Protein AF-A0A1J3D7T6-F1 (afdb_monomer_lite)

Foldseek 3Di:
DPCVPVVVVVVVVPDDPVVDDPDDDDDDDPDDPDDDPPPDDDPDPDDDDDDDDDDDDDDPPDPVPDDPDPVNLLLCCVPVVDADPDPVRRVVSVVVNVQWDDDPNWIWGQDPVRDIDTDDDPVRVVVVVCCVVVPPPDDD

Structure (mmCIF, N/CA/C/O backbone):
data_AF-A0A1J3D7T6-F1
#
_entry.id   AF-A0A1J3D7T6-F1
#
loop_
_atom_site.group_PDB
_atom_site.id
_atom_site.type_symbol
_atom_site.label_atom_id
_atom_site.label_alt_id
_atom_site.label_comp_id
_atom_site.label_asym_id
_atom_site.label_entity_id
_atom_site.label_seq_id
_atom_site.pdbx_PDB_ins_code
_atom_site.Cartn_x
_atom_site.Cartn_y
_atom_site.Cartn_z
_atom_site.occupancy
_atom_site.B_iso_or_equiv
_atom_site.auth_seq_id
_atom_site.auth_comp_id
_atom_site.auth_asym_id
_atom_site.auth_atom_id
_atom_site.pdbx_PDB_model_num
ATOM 1 N N . ALA A 1 1 ? 15.687 -23.207 37.820 1.00 60.12 1 ALA A N 1
ATOM 2 C CA . ALA A 1 1 ? 15.097 -21.914 37.435 1.00 60.12 1 ALA A CA 1
ATOM 3 C C . ALA A 1 1 ? 16.222 -21.080 36.839 1.00 60.12 1 ALA A C 1
ATOM 5 O O . ALA A 1 1 ? 17.052 -20.593 37.587 1.00 60.12 1 ALA A O 1
ATOM 6 N N . GLU A 1 2 ? 16.329 -21.035 35.512 1.00 73.44 2 GLU A N 1
ATOM 7 C CA . GLU A 1 2 ? 17.484 -20.469 34.785 1.00 73.44 2 GLU A CA 1
ATOM 8 C C . GLU A 1 2 ? 17.430 -18.939 34.604 1.00 73.44 2 GLU A C 1
ATOM 10 O O . GLU A 1 2 ? 18.267 -18.389 33.902 1.00 73.44 2 GLU A O 1
ATOM 15 N N . ASN A 1 3 ? 16.476 -18.236 35.232 1.00 77.44 3 ASN A N 1
ATOM 16 C CA . ASN A 1 3 ? 16.241 -16.807 34.979 1.00 77.44 3 ASN A CA 1
ATOM 17 C C . ASN A 1 3 ? 16.254 -15.914 36.231 1.00 77.44 3 ASN A C 1
ATOM 19 O O . ASN A 1 3 ? 15.783 -14.781 36.199 1.00 77.44 3 ASN A O 1
ATOM 23 N N . THR A 1 4 ? 16.810 -16.402 37.341 1.00 88.44 4 THR A N 1
ATOM 24 C CA . THR A 1 4 ? 16.778 -15.706 38.640 1.00 88.44 4 THR A CA 1
ATOM 25 C C . THR A 1 4 ? 17.409 -14.316 38.609 1.00 88.44 4 THR A C 1
ATOM 27 O O . THR A 1 4 ? 16.942 -13.415 39.300 1.00 88.44 4 THR A O 1
ATOM 30 N N . GLU A 1 5 ? 18.455 -14.121 37.806 1.00 84.94 5 GLU A N 1
ATOM 31 C CA . GLU A 1 5 ? 19.123 -12.822 37.671 1.00 84.94 5 GLU A CA 1
ATOM 32 C C . GLU A 1 5 ? 18.270 -11.816 36.891 1.00 84.94 5 GLU A C 1
ATOM 34 O O . GLU A 1 5 ? 18.134 -10.664 37.307 1.00 84.94 5 GLU A O 1
ATOM 39 N N . ALA A 1 6 ? 17.637 -12.250 35.798 1.00 86.06 6 ALA A N 1
ATOM 40 C CA . ALA A 1 6 ? 16.742 -11.387 35.036 1.00 86.06 6 ALA A CA 1
ATOM 41 C C . ALA A 1 6 ? 15.473 -11.051 35.834 1.00 86.06 6 ALA A C 1
ATOM 43 O O . ALA A 1 6 ? 15.010 -9.912 35.794 1.00 86.06 6 ALA A O 1
ATOM 44 N N . ASP A 1 7 ? 14.953 -12.007 36.608 1.00 87.62 7 ASP A N 1
ATOM 45 C CA . ASP A 1 7 ? 13.796 -11.799 37.481 1.00 87.62 7 ASP A CA 1
ATOM 46 C C . ASP A 1 7 ? 14.115 -10.784 38.597 1.00 87.62 7 ASP A C 1
ATOM 48 O O . ASP A 1 7 ? 13.299 -9.911 38.905 1.00 87.62 7 ASP A O 1
ATOM 52 N N . ALA A 1 8 ? 15.331 -10.825 39.157 1.00 86.12 8 ALA A N 1
ATOM 53 C CA . ALA A 1 8 ? 15.796 -9.838 40.133 1.00 86.12 8 ALA A CA 1
ATOM 54 C C . ALA A 1 8 ? 15.931 -8.427 39.525 1.00 86.12 8 ALA A C 1
ATOM 56 O O . ALA A 1 8 ? 15.537 -7.441 40.155 1.00 86.12 8 ALA A O 1
ATOM 57 N N . LEU A 1 9 ? 16.435 -8.318 38.291 1.00 82.44 9 LEU A N 1
ATOM 58 C CA . LEU A 1 9 ? 16.520 -7.048 37.560 1.00 82.44 9 LEU A CA 1
ATOM 59 C C . LEU A 1 9 ? 15.135 -6.474 37.233 1.00 82.44 9 LEU A C 1
ATOM 61 O O . LEU A 1 9 ? 14.907 -5.276 37.416 1.00 82.44 9 LEU A O 1
ATOM 65 N N . ALA A 1 10 ? 14.191 -7.316 36.806 1.00 82.44 10 ALA A N 1
ATOM 66 C CA . ALA A 1 10 ? 12.814 -6.907 36.540 1.00 82.44 10 ALA A CA 1
ATOM 67 C C . ALA A 1 10 ? 12.121 -6.386 37.812 1.00 82.44 10 ALA A C 1
ATOM 69 O O . ALA A 1 10 ? 11.448 -5.352 37.780 1.00 82.44 10 ALA A O 1
ATOM 70 N N . ALA A 1 11 ? 12.343 -7.046 38.953 1.00 81.31 11 ALA A N 1
ATOM 71 C CA . ALA A 1 11 ? 11.817 -6.611 40.245 1.00 81.31 11 ALA A CA 1
ATOM 72 C C . ALA A 1 11 ? 12.401 -5.260 40.702 1.00 81.31 11 ALA A C 1
ATOM 74 O O . ALA A 1 11 ? 11.673 -4.428 41.249 1.00 81.31 11 ALA A O 1
ATOM 75 N N . LEU A 1 12 ? 13.692 -5.009 40.449 1.00 77.12 12 LEU A N 1
ATOM 76 C CA . LEU A 1 12 ? 14.331 -3.716 40.724 1.00 77.12 12 LEU A CA 1
ATOM 77 C C . LEU A 1 12 ? 13.761 -2.595 39.850 1.00 77.12 12 LEU A C 1
ATOM 79 O O . LEU A 1 12 ? 13.456 -1.524 40.369 1.00 77.12 12 LEU A O 1
ATOM 83 N N . ALA A 1 13 ? 13.556 -2.844 38.555 1.00 70.19 13 ALA A N 1
ATOM 84 C CA . ALA A 1 13 ? 12.970 -1.867 37.637 1.00 70.19 13 ALA A CA 1
ATOM 85 C C . ALA A 1 13 ? 11.497 -1.547 37.964 1.00 70.19 13 ALA A C 1
ATOM 87 O O . ALA A 1 13 ? 11.038 -0.424 37.745 1.00 70.19 13 ALA A O 1
ATOM 88 N N . SER A 1 14 ? 10.760 -2.516 38.518 1.00 70.38 14 SER A N 1
ATOM 89 C CA . SER A 1 14 ? 9.358 -2.349 38.918 1.00 70.38 14 SER A CA 1
ATOM 90 C C . SER A 1 14 ? 9.179 -1.614 40.250 1.00 70.38 14 SER A C 1
ATOM 92 O O . SER A 1 14 ? 8.074 -1.148 40.538 1.00 70.38 14 SER A O 1
ATOM 94 N N . ARG A 1 15 ? 10.227 -1.492 41.077 1.00 70.19 15 ARG A N 1
ATOM 95 C CA . ARG A 1 15 ? 10.166 -0.695 42.307 1.00 70.19 15 ARG A CA 1
ATOM 96 C C . ARG A 1 15 ? 10.184 0.786 41.948 1.00 70.19 15 ARG A C 1
ATOM 98 O O . ARG A 1 15 ? 11.215 1.371 41.638 1.00 70.19 15 ARG A O 1
ATOM 105 N N . THR A 1 16 ? 9.019 1.412 42.019 1.00 63.25 16 THR A N 1
ATOM 106 C CA . THR A 1 16 ? 8.890 2.867 41.984 1.00 63.25 16 THR A CA 1
ATOM 107 C C . THR A 1 16 ? 9.356 3.422 43.333 1.00 63.25 16 THR A C 1
ATOM 109 O O . THR A 1 16 ? 8.614 3.350 44.310 1.00 63.25 16 THR A O 1
ATOM 112 N N . ASP A 1 17 ? 10.579 3.944 43.420 1.00 63.97 17 ASP A N 1
ATOM 113 C CA . ASP A 1 17 ? 10.968 4.776 44.563 1.00 63.97 17 ASP A CA 1
ATOM 114 C C . ASP A 1 17 ? 10.174 6.088 44.484 1.00 63.97 17 ASP A C 1
ATOM 116 O O . ASP A 1 17 ? 10.427 6.939 43.631 1.00 63.97 17 ASP A O 1
ATOM 120 N N . SER A 1 18 ? 9.141 6.212 45.319 1.00 60.88 18 SER A N 1
ATOM 121 C CA . SER A 1 18 ? 8.209 7.341 45.303 1.00 60.88 18 SER A CA 1
ATOM 122 C C . SER A 1 18 ? 8.849 8.664 45.735 1.00 60.88 18 SER A C 1
ATOM 124 O O . SER A 1 18 ? 8.220 9.709 45.583 1.00 60.88 18 SER A O 1
ATOM 126 N N . ALA A 1 19 ? 10.071 8.637 46.281 1.00 65.62 19 ALA A N 1
ATOM 127 C CA . ALA A 1 19 ? 10.798 9.830 46.707 1.00 65.62 19 ALA A CA 1
ATOM 128 C C . ALA A 1 19 ? 11.627 10.476 45.581 1.00 65.62 19 ALA A C 1
ATOM 130 O O . ALA A 1 19 ? 12.008 11.642 45.695 1.00 65.62 19 ALA A O 1
ATOM 131 N N . LEU A 1 20 ? 11.881 9.763 44.479 1.00 67.50 20 LEU A N 1
ATOM 132 C CA . LEU A 1 20 ? 12.640 10.272 43.339 1.00 67.50 20 LEU A CA 1
ATOM 133 C C . LEU A 1 20 ? 11.681 10.636 42.203 1.00 67.50 20 LEU A C 1
ATOM 135 O O . LEU A 1 20 ? 11.039 9.776 41.598 1.00 67.50 20 LEU A O 1
ATOM 139 N N . ARG A 1 21 ? 11.595 11.929 41.871 1.00 66.38 21 ARG A N 1
ATOM 140 C CA . ARG A 1 21 ? 10.970 12.346 40.610 1.00 66.38 21 ARG A CA 1
ATOM 141 C C . ARG A 1 21 ? 11.752 11.689 39.473 1.00 66.38 21 ARG A C 1
ATOM 143 O O . ARG A 1 21 ? 12.960 11.884 39.367 1.00 66.38 21 ARG A O 1
ATOM 150 N N . ARG A 1 22 ? 11.072 10.900 38.639 1.00 67.38 22 ARG A N 1
ATOM 151 C CA . ARG A 1 22 ? 11.660 10.354 37.411 1.00 67.38 22 ARG A CA 1
ATOM 152 C C . ARG A 1 22 ? 11.940 11.509 36.455 1.00 67.38 22 ARG A C 1
ATOM 154 O O . ARG A 1 22 ? 11.065 11.910 35.697 1.00 67.38 22 ARG A O 1
ATOM 161 N N . THR A 1 23 ? 13.144 12.055 36.522 1.00 74.12 23 THR A N 1
ATOM 162 C CA . THR A 1 23 ? 13.638 13.012 35.535 1.00 74.12 23 THR A CA 1
ATOM 163 C C . THR A 1 23 ? 14.300 12.216 34.420 1.00 74.12 23 THR A C 1
ATOM 165 O O . THR A 1 23 ? 15.288 11.526 34.661 1.00 74.12 23 THR A O 1
ATOM 168 N N . ILE A 1 24 ? 13.739 12.277 33.214 1.00 77.44 24 ILE A N 1
ATOM 169 C CA . ILE A 1 24 ? 14.347 11.696 32.014 1.00 77.44 24 ILE A CA 1
ATOM 170 C C . ILE A 1 24 ? 15.098 12.834 31.315 1.00 77.44 24 ILE A C 1
ATOM 172 O O . ILE A 1 24 ? 14.439 13.751 30.824 1.00 77.44 24 ILE A O 1
ATOM 176 N N . PRO A 1 25 ? 16.442 12.835 31.293 1.00 73.06 25 PRO A N 1
ATOM 177 C CA . PRO A 1 25 ? 17.179 13.803 30.497 1.00 73.06 25 PRO A CA 1
ATOM 178 C C . PRO A 1 25 ? 16.929 13.503 29.017 1.00 73.06 25 PRO A C 1
ATOM 180 O O . PRO A 1 25 ? 17.167 12.390 28.549 1.00 73.06 25 PRO A O 1
ATOM 183 N N . VAL A 1 26 ? 16.404 14.490 28.298 1.00 78.19 26 VAL A N 1
ATOM 184 C CA . VAL A 1 26 ? 16.272 14.440 26.842 1.00 78.19 26 VAL A CA 1
ATOM 185 C C . VAL A 1 26 ? 17.460 15.200 26.270 1.00 78.19 26 VAL A C 1
ATOM 187 O O . VAL A 1 26 ? 17.574 16.406 26.471 1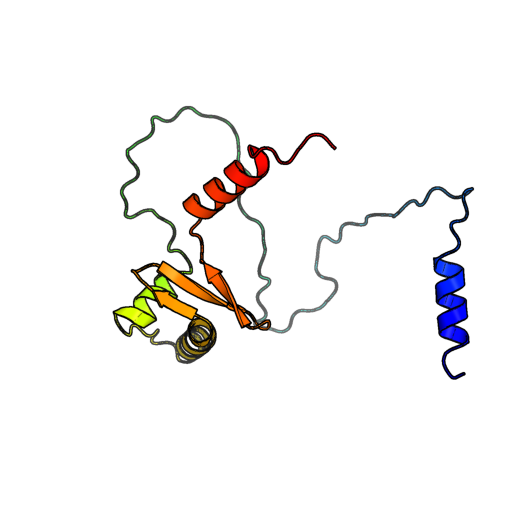.00 78.19 26 VAL A O 1
ATOM 190 N N . GLU A 1 27 ? 18.354 14.487 25.592 1.00 79.88 27 GLU A N 1
ATOM 191 C CA . GLU A 1 27 ? 19.480 15.072 24.867 1.00 79.88 27 GLU A CA 1
ATOM 192 C C . GLU A 1 27 ? 19.213 14.984 23.366 1.00 79.88 27 GLU A C 1
ATOM 194 O O . GLU A 1 27 ? 18.859 13.924 22.844 1.00 79.88 27 GLU A O 1
ATOM 199 N N . THR A 1 28 ? 19.387 16.102 22.669 1.00 80.69 28 THR A N 1
ATOM 200 C CA . THR A 1 28 ? 19.249 16.159 21.214 1.00 80.69 28 THR A CA 1
ATOM 201 C C . THR A 1 28 ? 20.613 15.933 20.579 1.00 80.69 28 THR A C 1
ATOM 203 O O . THR A 1 28 ? 21.560 16.668 20.847 1.00 80.69 28 THR A O 1
ATOM 206 N N . ILE A 1 29 ? 20.717 14.920 19.721 1.00 84.38 29 ILE A N 1
ATOM 207 C CA . ILE A 1 29 ? 21.901 14.689 18.893 1.00 84.38 29 ILE A CA 1
ATOM 208 C C . ILE A 1 29 ? 21.706 15.348 17.529 1.00 84.38 29 ILE A C 1
ATOM 210 O O . ILE A 1 29 ? 20.805 14.989 16.778 1.00 84.38 29 ILE A O 1
ATOM 214 N N . GLU A 1 30 ? 22.564 16.306 17.191 1.00 82.38 30 GLU A N 1
ATOM 215 C CA . GLU A 1 30 ? 22.480 17.023 15.909 1.00 82.38 30 GLU A CA 1
ATOM 216 C C . GLU A 1 30 ? 22.902 16.155 14.714 1.00 82.38 30 GLU A C 1
ATOM 218 O O . GLU A 1 30 ? 22.538 16.428 13.573 1.00 82.38 30 GLU A O 1
ATOM 223 N N . GLN A 1 31 ? 23.687 15.100 14.956 1.00 81.06 31 GLN A N 1
ATOM 224 C CA . GLN A 1 31 ? 24.239 14.237 13.914 1.00 81.06 31 GLN A CA 1
ATOM 225 C C . GLN A 1 31 ? 24.183 12.758 14.317 1.00 81.06 31 GLN A C 1
ATOM 227 O O . GLN A 1 31 ? 24.278 12.427 15.504 1.00 81.06 31 GLN A O 1
ATOM 232 N N . PRO A 1 32 ? 24.063 11.838 13.341 1.00 76.31 32 PRO A N 1
ATOM 233 C CA . PRO A 1 32 ? 24.038 10.410 13.617 1.00 76.31 32 PRO A CA 1
ATOM 234 C C . PRO A 1 32 ? 25.365 9.957 14.234 1.00 76.31 32 PRO A C 1
ATOM 236 O O . PRO A 1 32 ? 26.439 10.177 13.679 1.00 76.31 32 PRO A O 1
ATOM 239 N N . SER A 1 33 ? 25.289 9.242 15.356 1.00 79.50 33 SER A N 1
ATOM 240 C CA . SER A 1 33 ? 26.461 8.703 16.062 1.00 79.50 33 SER A CA 1
ATOM 241 C C . SER A 1 33 ? 27.166 7.558 15.317 1.00 79.50 33 SER A C 1
ATOM 243 O O . SER A 1 33 ? 28.224 7.091 15.740 1.00 79.50 33 SER A O 1
ATOM 245 N N . ILE A 1 34 ? 26.605 7.106 14.190 1.00 82.94 34 ILE A N 1
ATOM 246 C CA . ILE A 1 34 ? 27.124 6.016 13.367 1.00 82.94 34 ILE A CA 1
ATOM 247 C C . ILE A 1 34 ? 27.585 6.517 11.995 1.00 82.94 34 ILE A C 1
ATOM 249 O O . ILE A 1 34 ? 26.904 7.285 11.318 1.00 82.94 34 ILE A O 1
ATOM 253 N N . LYS A 1 35 ? 28.743 6.019 11.545 1.00 83.25 35 LYS A N 1
ATOM 254 C CA . LYS A 1 35 ? 29.235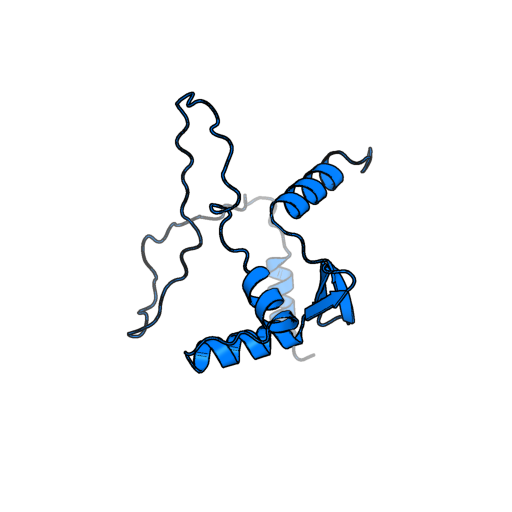 6.256 10.184 1.00 83.25 35 LYS A CA 1
ATOM 255 C C . LYS A 1 35 ? 28.388 5.463 9.196 1.00 83.25 35 LYS A C 1
ATOM 257 O O . LYS A 1 35 ? 28.438 4.234 9.176 1.00 83.25 35 LYS A O 1
ATOM 262 N N . LEU A 1 36 ? 27.636 6.166 8.363 1.00 76.00 36 LEU A N 1
ATOM 263 C CA . LEU A 1 36 ? 26.860 5.544 7.297 1.00 76.00 36 LEU A CA 1
ATOM 264 C C . LEU A 1 36 ? 27.796 5.040 6.182 1.00 76.00 36 LEU A C 1
ATOM 266 O O . LEU A 1 36 ? 28.729 5.749 5.791 1.00 76.00 36 LEU A O 1
ATOM 270 N N . PRO A 1 37 ? 27.582 3.822 5.655 1.00 79.75 37 PRO A N 1
ATOM 271 C CA . PRO A 1 37 ? 28.334 3.341 4.506 1.00 79.75 37 PRO A CA 1
ATOM 272 C C . PRO A 1 37 ? 28.010 4.181 3.265 1.00 79.75 37 PRO A C 1
ATOM 274 O O . PRO A 1 37 ? 26.914 4.729 3.123 1.00 79.75 37 PRO A O 1
ATOM 277 N N . LYS A 1 38 ? 28.964 4.257 2.331 1.00 77.62 38 LYS A N 1
ATOM 278 C CA . LYS A 1 38 ? 28.780 4.975 1.062 1.00 77.62 38 LYS A CA 1
ATOM 279 C C . LYS A 1 38 ? 27.569 4.402 0.314 1.00 77.62 38 LYS A C 1
ATOM 281 O O . LYS A 1 38 ? 27.556 3.218 -0.010 1.00 77.62 38 LYS A O 1
ATOM 286 N N . GLY A 1 39 ? 26.573 5.249 0.049 1.00 70.56 39 GLY A N 1
ATOM 287 C CA . GLY A 1 39 ? 25.328 4.877 -0.634 1.00 70.56 39 GLY A CA 1
ATOM 288 C C . GLY A 1 39 ? 24.122 4.627 0.279 1.00 70.56 39 GLY A C 1
ATOM 289 O O . GLY A 1 39 ? 23.053 4.302 -0.231 1.00 70.56 39 GLY A O 1
ATOM 290 N N . ALA A 1 40 ? 24.252 4.783 1.601 1.00 62.94 40 ALA A N 1
ATOM 291 C CA . ALA A 1 40 ? 23.097 4.822 2.494 1.00 62.94 40 ALA A CA 1
ATOM 292 C C . ALA A 1 40 ? 22.410 6.197 2.426 1.00 62.94 40 ALA A C 1
ATOM 294 O O . ALA A 1 40 ? 23.060 7.225 2.602 1.00 62.94 40 ALA A O 1
ATOM 295 N N . PHE A 1 41 ? 21.101 6.201 2.178 1.00 61.44 41 PHE A N 1
ATOM 296 C CA . PHE A 1 41 ? 20.258 7.396 2.220 1.00 61.44 41 PHE A CA 1
ATOM 297 C C . PHE A 1 41 ? 19.472 7.401 3.532 1.00 61.44 41 PHE A C 1
ATOM 299 O O . PHE A 1 41 ? 18.801 6.416 3.849 1.00 61.44 41 PHE A O 1
ATOM 306 N N . ILE A 1 42 ? 19.559 8.493 4.294 1.00 62.22 42 ILE A N 1
ATOM 307 C CA . ILE A 1 42 ? 18.672 8.728 5.436 1.00 62.22 42 ILE A CA 1
ATOM 308 C C . ILE A 1 42 ? 17.317 9.141 4.862 1.00 62.22 42 ILE A C 1
ATOM 310 O O . ILE A 1 42 ? 17.235 10.110 4.114 1.00 62.22 42 ILE A O 1
ATOM 314 N N . MET A 1 43 ? 16.264 8.395 5.188 1.00 44.25 43 MET A N 1
ATOM 315 C CA . MET A 1 43 ? 14.895 8.803 4.887 1.00 44.25 43 MET A CA 1
ATOM 316 C C . MET A 1 43 ? 14.486 9.803 5.970 1.00 44.25 43 MET A C 1
ATOM 318 O O . MET A 1 43 ? 14.088 9.402 7.062 1.00 44.25 43 MET A O 1
ATOM 322 N N . THR A 1 44 ? 14.703 11.094 5.727 1.00 47.59 44 THR A N 1
ATOM 323 C CA . THR A 1 44 ? 14.220 12.153 6.617 1.00 47.59 44 THR A CA 1
ATOM 324 C C . THR A 1 44 ? 12.696 12.166 6.557 1.00 47.59 44 THR A C 1
ATOM 326 O O . THR A 1 44 ? 12.112 12.165 5.479 1.00 47.59 44 THR A O 1
ATOM 329 N N . ILE A 1 45 ? 12.057 12.102 7.723 1.00 56.69 45 ILE A N 1
ATOM 330 C CA . ILE A 1 45 ? 10.596 11.971 7.867 1.00 56.69 45 ILE A CA 1
ATOM 331 C C . ILE A 1 45 ? 9.896 13.328 8.024 1.00 56.69 45 ILE A C 1
ATOM 333 O O . ILE A 1 45 ? 8.718 13.364 8.354 1.00 56.69 45 ILE A O 1
ATOM 337 N N . TYR A 1 46 ? 10.609 14.432 7.789 1.00 63.53 46 TYR A N 1
ATOM 338 C CA . TYR A 1 46 ? 10.075 15.781 7.938 1.00 63.53 46 TYR A CA 1
ATOM 339 C C . TYR A 1 46 ? 10.520 16.657 6.776 1.00 63.53 46 TYR A C 1
ATOM 341 O O . TYR A 1 46 ? 11.723 16.791 6.545 1.00 63.53 46 TYR A O 1
ATOM 349 N N . GLN A 1 47 ? 9.539 17.237 6.090 1.00 44.78 47 GLN A N 1
ATOM 350 C CA . GLN A 1 47 ? 9.580 18.588 5.539 1.00 44.78 47 GLN A CA 1
ATOM 351 C C . GLN A 1 47 ? 8.147 19.001 5.194 1.00 44.78 47 GLN A C 1
ATOM 353 O O . GLN A 1 47 ? 7.589 18.493 4.233 1.00 44.78 47 GLN A O 1
ATOM 358 N N . GLU A 1 48 ? 7.574 19.838 6.055 1.00 47.91 48 GLU A N 1
ATOM 359 C CA . GLU A 1 48 ? 6.771 21.023 5.731 1.00 47.91 48 GLU A CA 1
ATOM 360 C C . GLU A 1 48 ? 6.526 21.725 7.075 1.00 47.91 48 GLU A C 1
ATOM 362 O O . GLU A 1 48 ? 5.784 21.249 7.933 1.00 47.91 48 GLU A O 1
ATOM 367 N N . GLU A 1 49 ? 7.303 22.779 7.318 1.00 48.75 49 GLU A N 1
ATOM 368 C CA . GLU A 1 49 ? 6.948 23.799 8.298 1.00 48.75 49 GLU A CA 1
ATOM 369 C C . GLU A 1 49 ? 5.864 24.632 7.607 1.00 48.75 49 GLU A C 1
ATOM 371 O O . GLU A 1 49 ? 6.138 25.250 6.581 1.00 48.75 49 GLU A O 1
ATOM 376 N N . GLU A 1 50 ? 4.622 24.565 8.093 1.00 46.94 50 GLU A N 1
ATOM 377 C CA . GLU A 1 50 ? 3.585 25.505 7.670 1.00 46.94 50 GLU A CA 1
ATOM 378 C C . GLU A 1 50 ? 3.952 26.880 8.242 1.00 46.94 50 GLU A C 1
ATOM 380 O O . GLU A 1 50 ? 3.926 27.091 9.456 1.00 46.94 50 GLU A O 1
ATOM 385 N N . GLU A 1 51 ? 4.374 27.788 7.364 1.00 40.75 51 GLU A N 1
ATOM 386 C CA . GLU A 1 51 ? 4.401 29.219 7.643 1.00 40.75 51 GLU A CA 1
ATOM 387 C C . GLU A 1 51 ? 2.980 29.756 7.416 1.00 40.75 51 GLU A C 1
ATOM 389 O O . GLU A 1 51 ? 2.454 29.706 6.304 1.00 40.75 51 GLU A O 1
ATOM 394 N N . ASP A 1 52 ? 2.342 30.222 8.491 1.00 41.44 52 ASP A N 1
ATOM 395 C CA . ASP A 1 52 ? 1.106 31.001 8.432 1.00 41.44 52 ASP A CA 1
ATOM 396 C C . ASP A 1 52 ? 1.353 32.364 7.743 1.00 41.44 52 ASP A C 1
ATOM 398 O O . ASP A 1 52 ? 2.401 32.970 7.958 1.00 41.44 52 ASP A O 1
ATOM 402 N N . GLU A 1 53 ? 0.326 32.860 7.031 1.00 47.31 53 GLU A N 1
ATOM 403 C CA . GLU A 1 53 ? 0.151 34.196 6.399 1.00 47.31 53 GLU A CA 1
ATOM 404 C C . GLU A 1 53 ? 0.376 34.276 4.870 1.00 47.31 53 GLU A C 1
ATOM 406 O O . GLU A 1 53 ? 1.454 34.600 4.388 1.00 47.31 53 GLU A O 1
ATOM 411 N N . ASP A 1 54 ? -0.680 34.039 4.074 1.00 37.16 54 ASP A N 1
ATOM 412 C CA . ASP A 1 54 ? -1.436 35.127 3.419 1.00 37.16 54 ASP A CA 1
ATOM 413 C C . ASP A 1 54 ? -2.572 34.602 2.505 1.00 37.16 54 ASP A C 1
ATOM 415 O O . ASP A 1 54 ? -2.489 33.562 1.855 1.00 37.16 54 ASP A O 1
ATOM 419 N N . ASP A 1 55 ? -3.673 35.354 2.500 1.00 51.78 55 ASP A N 1
ATOM 420 C CA . ASP A 1 55 ? -4.979 35.113 1.868 1.00 51.78 55 ASP A CA 1
ATOM 421 C C . ASP A 1 55 ? -4.887 35.125 0.317 1.00 51.78 55 ASP A C 1
ATOM 423 O O . ASP A 1 55 ? -5.199 36.127 -0.332 1.00 51.78 55 ASP A O 1
ATOM 427 N N . GLU A 1 56 ? -4.425 34.033 -0.310 1.00 53.19 56 GLU A N 1
ATOM 428 C CA . GLU A 1 56 ? -4.505 33.855 -1.772 1.00 53.19 56 GLU A CA 1
ATOM 429 C C . GLU A 1 56 ? -5.826 33.178 -2.198 1.00 53.19 56 GLU A C 1
ATOM 431 O O . GLU A 1 56 ? -6.236 32.158 -1.634 1.00 53.19 56 GLU A O 1
ATOM 436 N N . PRO A 1 57 ? -6.528 33.710 -3.220 1.00 47.56 57 PRO A N 1
ATOM 437 C CA . PRO A 1 57 ? -7.815 33.175 -3.643 1.00 47.56 57 PRO A CA 1
ATOM 438 C C . PRO A 1 57 ? -7.654 31.762 -4.215 1.00 47.56 57 PRO A C 1
ATOM 440 O O . PRO A 1 57 ? -6.970 31.579 -5.221 1.00 47.56 57 PRO A O 1
ATOM 443 N N . MET A 1 58 ? -8.349 30.785 -3.608 1.00 45.91 58 MET A N 1
ATOM 444 C CA . MET A 1 58 ? -8.432 29.399 -4.086 1.00 45.91 58 MET A CA 1
ATOM 445 C C . MET A 1 58 ? -8.733 29.356 -5.589 1.00 45.91 58 MET A C 1
ATOM 447 O O . MET A 1 58 ? -9.866 29.565 -6.037 1.00 45.91 58 MET A O 1
ATOM 451 N N . THR A 1 59 ? -7.701 29.064 -6.373 1.00 44.91 59 THR A N 1
ATOM 452 C CA . THR A 1 59 ? -7.855 28.610 -7.749 1.00 44.91 59 THR A CA 1
ATOM 453 C C . THR A 1 59 ? -8.407 27.181 -7.705 1.00 44.91 59 THR A C 1
ATOM 455 O O . THR A 1 59 ? -8.108 26.441 -6.767 1.00 44.91 59 THR A O 1
ATOM 458 N N . PRO A 1 60 ? -9.281 26.772 -8.643 1.00 49.72 60 PRO A N 1
ATOM 459 C CA . PRO A 1 60 ? -9.786 25.410 -8.640 1.00 49.72 60 PRO A CA 1
ATOM 460 C C . PRO A 1 60 ? -8.605 24.491 -8.945 1.00 49.72 60 PRO A C 1
ATOM 462 O O . PRO A 1 60 ? -8.119 24.497 -10.075 1.00 49.72 60 PRO A O 1
ATOM 465 N N . GLU A 1 61 ? -8.142 23.757 -7.929 1.00 51.31 61 GLU A N 1
ATOM 466 C CA . GLU A 1 61 ? -7.106 22.732 -8.047 1.00 51.31 61 GLU A CA 1
ATOM 467 C C . GLU A 1 61 ? -7.425 21.856 -9.260 1.00 51.31 61 GLU A C 1
ATOM 469 O O . GLU A 1 61 ? -8.391 21.085 -9.274 1.00 51.31 61 GLU A O 1
ATOM 474 N N . SER A 1 62 ? -6.634 22.016 -10.318 1.00 53.62 62 SER A N 1
ATOM 475 C CA . SER A 1 62 ? -6.663 21.110 -11.452 1.00 53.62 62 SER A CA 1
ATOM 476 C C . SER A 1 62 ? -6.348 19.710 -10.941 1.00 53.62 62 SER A C 1
ATOM 478 O O . SER A 1 62 ? -5.376 19.519 -10.215 1.00 53.62 62 SER A O 1
ATOM 480 N N . GLU A 1 63 ? -7.149 18.720 -11.343 1.00 57.91 63 GLU A N 1
ATOM 481 C CA . GLU A 1 63 ? -7.016 17.312 -10.931 1.00 57.91 63 GLU A CA 1
ATOM 482 C C . GLU A 1 63 ? -5.615 16.705 -11.183 1.00 57.91 63 GLU A C 1
ATOM 484 O O . GLU A 1 63 ? -5.313 15.631 -10.665 1.00 57.91 63 GLU A O 1
ATOM 489 N N . GLU A 1 64 ? -4.762 17.396 -11.946 1.00 53.56 64 GLU A N 1
ATOM 490 C CA . GLU A 1 64 ? -3.391 17.022 -12.301 1.00 53.56 64 GLU A CA 1
ATOM 491 C C . GLU A 1 64 ? -2.338 17.285 -11.207 1.00 53.56 64 GLU A C 1
ATOM 493 O O . GLU A 1 64 ? -1.278 16.668 -11.269 1.00 53.56 64 GLU A O 1
ATOM 498 N N . ASP A 1 65 ? -2.618 18.106 -10.186 1.00 51.03 65 ASP A N 1
ATOM 499 C CA . ASP A 1 65 ? -1.659 18.404 -9.099 1.00 51.03 65 ASP A CA 1
ATOM 500 C C . ASP A 1 65 ? -1.837 17.519 -7.855 1.00 51.03 65 ASP A C 1
ATOM 502 O O . ASP A 1 65 ? -1.207 17.734 -6.817 1.00 51.03 65 ASP A O 1
ATOM 506 N N . ARG A 1 66 ? -2.669 16.468 -7.932 1.00 57.12 66 ARG A N 1
ATOM 507 C CA . ARG A 1 66 ? -2.734 15.506 -6.826 1.00 57.12 66 ARG A CA 1
ATOM 508 C C . ARG A 1 66 ? -1.387 14.797 -6.701 1.00 57.12 66 ARG A C 1
ATOM 510 O O . ARG A 1 66 ? -0.974 14.130 -7.655 1.00 57.12 66 ARG A O 1
ATOM 517 N N . PRO A 1 67 ? -0.728 14.844 -5.528 1.00 59.44 67 PRO A N 1
ATOM 5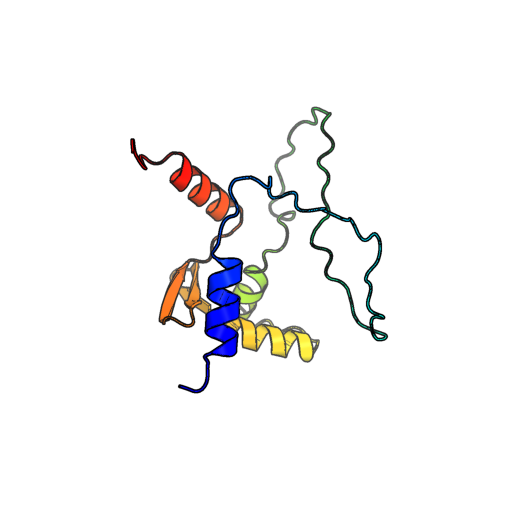18 C CA . PRO A 1 67 ? 0.493 14.089 -5.319 1.00 59.44 67 PRO A CA 1
ATOM 519 C C . PRO A 1 67 ? 0.199 12.615 -5.586 1.00 59.44 67 PRO A C 1
ATOM 521 O O . PRO A 1 67 ? -0.703 12.035 -4.976 1.00 59.44 67 PRO A O 1
ATOM 524 N N . HIS A 1 68 ? 0.941 12.023 -6.529 1.00 65.69 68 HIS A N 1
ATOM 525 C CA . HIS A 1 68 ? 0.773 10.626 -6.921 1.00 65.69 68 HIS A CA 1
ATOM 526 C C . HIS A 1 68 ? 0.754 9.740 -5.678 1.00 65.69 68 HIS A C 1
ATOM 528 O O . HIS A 1 68 ? 1.765 9.563 -4.987 1.00 65.69 68 HIS A O 1
ATOM 534 N N . SER A 1 69 ? -0.415 9.175 -5.383 1.00 79.81 69 SER A N 1
ATOM 535 C CA . SER A 1 69 ? -0.574 8.341 -4.212 1.00 79.81 69 SER A CA 1
ATOM 536 C C . SER A 1 69 ? 0.221 7.067 -4.438 1.00 79.81 69 SER A C 1
ATOM 538 O O . SER A 1 69 ? 0.225 6.479 -5.519 1.00 79.81 69 SER A O 1
ATOM 540 N N . TRP A 1 70 ? 0.843 6.546 -3.386 1.00 86.56 70 TRP A N 1
ATOM 541 C CA . TRP A 1 70 ? 1.486 5.230 -3.437 1.00 86.56 70 TRP A CA 1
ATOM 542 C C . TRP A 1 70 ? 0.526 4.106 -3.879 1.00 86.56 70 TRP A C 1
ATOM 544 O O . TRP A 1 70 ? 0.990 3.008 -4.208 1.00 86.56 70 TRP A O 1
ATOM 554 N N . GLN A 1 71 ? -0.791 4.346 -3.807 1.00 91.12 71 GLN A N 1
ATOM 555 C CA . GLN A 1 71 ? -1.837 3.455 -4.300 1.00 91.12 71 GLN A CA 1
ATOM 556 C C . GLN A 1 71 ? -1.878 3.396 -5.824 1.00 91.12 71 GLN A C 1
ATOM 558 O O . GLN A 1 71 ? -2.125 2.317 -6.358 1.00 91.12 71 GLN A O 1
ATOM 563 N N . ASP A 1 72 ? -1.607 4.508 -6.505 1.00 90.25 72 ASP A N 1
ATOM 564 C CA . ASP A 1 72 ? -1.728 4.631 -7.959 1.00 90.25 72 ASP A CA 1
ATOM 565 C C . ASP A 1 72 ? -0.741 3.692 -8.648 1.00 90.25 72 ASP A C 1
ATOM 567 O O . ASP A 1 72 ? -1.137 2.890 -9.485 1.00 90.25 72 ASP A O 1
ATOM 571 N N . GLU A 1 73 ? 0.506 3.642 -8.163 1.00 91.50 73 GLU A N 1
ATOM 572 C CA . GLU A 1 73 ? 1.527 2.699 -8.645 1.00 91.50 73 GLU A CA 1
ATOM 573 C C . GLU A 1 73 ? 1.051 1.231 -8.569 1.00 91.50 73 GLU A C 1
ATOM 575 O O . GLU A 1 73 ? 1.332 0.418 -9.451 1.00 91.50 73 GLU A O 1
ATOM 580 N N . ILE A 1 74 ? 0.322 0.865 -7.507 1.00 93.94 74 ILE A N 1
ATOM 581 C CA . ILE A 1 74 ? -0.194 -0.499 -7.326 1.00 93.94 74 ILE A CA 1
ATOM 582 C C . ILE A 1 74 ? -1.415 -0.737 -8.217 1.00 93.94 74 ILE A C 1
ATOM 584 O O . ILE A 1 74 ? -1.524 -1.812 -8.809 1.00 93.94 74 ILE A O 1
ATOM 588 N N . LYS A 1 75 ? -2.321 0.241 -8.316 1.00 93.44 75 LYS A N 1
ATOM 589 C CA . LYS A 1 75 ? -3.516 0.162 -9.162 1.00 93.44 75 LYS A CA 1
ATOM 590 C C . LYS A 1 75 ? -3.130 0.045 -10.634 1.00 93.44 75 LYS A C 1
ATOM 592 O O . LYS A 1 75 ? -3.596 -0.879 -11.292 1.00 93.44 75 LYS A O 1
ATOM 597 N N . ASP A 1 76 ? -2.208 0.872 -11.114 1.00 93.75 76 ASP A N 1
ATOM 598 C CA . ASP A 1 76 ? -1.689 0.806 -12.482 1.00 93.75 76 ASP A CA 1
ATOM 599 C C . ASP A 1 76 ? -1.018 -0.528 -12.782 1.00 93.75 76 ASP A C 1
ATOM 601 O O . ASP A 1 76 ? -1.226 -1.114 -13.845 1.00 93.75 76 ASP A O 1
ATOM 605 N N . TYR A 1 77 ? -0.252 -1.064 -11.834 1.00 94.56 77 TYR A N 1
ATOM 606 C CA . TYR A 1 77 ? 0.324 -2.394 -11.990 1.00 94.56 77 TYR A CA 1
ATOM 607 C C . TYR A 1 77 ? -0.747 -3.488 -12.118 1.00 94.56 77 TYR A C 1
ATOM 609 O O . TYR A 1 77 ? -0.570 -4.424 -12.897 1.00 94.56 77 TYR A O 1
ATOM 617 N N . MET A 1 78 ? -1.851 -3.391 -11.374 1.00 94.00 78 MET A N 1
ATOM 618 C CA . MET A 1 78 ? -2.927 -4.388 -11.397 1.00 94.00 78 MET A CA 1
ATOM 619 C C . MET A 1 78 ? -3.854 -4.262 -12.610 1.00 94.00 78 MET A C 1
ATOM 621 O O . MET A 1 78 ? -4.293 -5.285 -13.127 1.00 94.00 78 MET A O 1
ATOM 625 N N . ILE A 1 79 ? -4.156 -3.036 -13.044 1.00 94.38 79 ILE A N 1
ATOM 626 C CA . ILE A 1 79 ? -5.101 -2.744 -14.132 1.00 94.38 79 ILE A CA 1
ATOM 627 C C . ILE A 1 79 ? -4.384 -2.769 -15.483 1.00 94.38 79 ILE A C 1
ATOM 629 O O . ILE A 1 79 ? -4.790 -3.486 -16.393 1.00 94.38 79 ILE A O 1
ATOM 633 N N . ASN A 1 80 ? -3.293 -2.010 -15.595 1.00 94.44 80 ASN A N 1
ATOM 634 C CA . ASN A 1 80 ? -2.581 -1.774 -16.851 1.00 94.44 80 ASN A CA 1
ATOM 635 C C . ASN A 1 80 ? -1.375 -2.708 -17.033 1.00 94.44 80 ASN A C 1
ATOM 637 O O . ASN A 1 80 ? -0.798 -2.783 -18.117 1.00 94.44 80 ASN A O 1
ATOM 641 N N . GLY A 1 81 ? -0.961 -3.424 -15.981 1.00 93.38 81 GLY A N 1
ATOM 642 C CA . GLY A 1 81 ? 0.238 -4.261 -16.024 1.00 93.38 81 GLY A CA 1
ATOM 643 C C . GLY A 1 81 ? 1.536 -3.453 -16.085 1.00 93.38 81 GLY A C 1
ATOM 644 O O . GLY A 1 81 ? 2.578 -4.001 -16.452 1.00 93.38 81 GLY A O 1
ATOM 645 N N . THR A 1 82 ? 1.496 -2.162 -15.742 1.00 94.12 82 THR A N 1
ATOM 646 C CA . THR A 1 82 ? 2.643 -1.252 -15.832 1.00 94.12 82 THR A CA 1
ATOM 647 C C . THR A 1 82 ? 3.732 -1.662 -14.847 1.00 94.12 82 THR A C 1
ATOM 649 O O . THR A 1 82 ? 3.492 -1.821 -13.651 1.00 94.12 82 THR A O 1
ATOM 652 N N . ILE A 1 83 ? 4.960 -1.842 -15.336 1.00 93.31 83 ILE A N 1
ATOM 653 C CA . ILE A 1 83 ? 6.108 -2.230 -14.512 1.00 93.31 83 ILE A CA 1
ATOM 654 C C . ILE A 1 83 ? 7.258 -1.250 -14.771 1.00 93.31 83 ILE A C 1
ATOM 656 O O . ILE A 1 83 ? 7.591 -1.010 -15.932 1.00 93.31 83 ILE A O 1
ATOM 660 N N . PRO A 1 84 ? 7.924 -0.733 -13.721 1.00 92.88 84 PRO A N 1
ATOM 661 C CA . PRO A 1 84 ? 9.100 0.112 -13.883 1.00 92.88 84 PRO A CA 1
ATOM 662 C C . PRO A 1 84 ? 10.219 -0.577 -14.675 1.00 92.88 84 PRO A C 1
ATOM 664 O O . PRO A 1 84 ? 10.519 -1.752 -14.455 1.00 92.88 84 PRO A O 1
ATOM 667 N N . VAL A 1 85 ? 10.919 0.183 -15.522 1.00 94.00 85 VAL A N 1
ATOM 668 C CA . VAL A 1 85 ? 12.073 -0.313 -16.300 1.00 94.00 85 VAL A CA 1
ATOM 669 C C . VAL A 1 85 ? 13.208 -0.782 -15.381 1.00 94.00 85 VAL A C 1
ATOM 671 O O . VAL A 1 85 ? 13.903 -1.761 -15.654 1.00 94.00 85 VAL A O 1
ATOM 674 N N . ASN A 1 86 ? 13.390 -0.106 -14.244 1.00 95.56 86 ASN A N 1
ATOM 675 C CA . ASN A 1 86 ? 14.391 -0.490 -13.262 1.00 95.56 86 ASN A CA 1
ATOM 676 C C . ASN A 1 86 ? 14.028 -1.837 -12.608 1.00 95.56 86 ASN A C 1
ATOM 678 O O . ASN A 1 86 ? 13.038 -1.957 -11.885 1.00 95.56 86 ASN A O 1
ATOM 682 N N . ARG A 1 87 ? 14.896 -2.841 -12.786 1.00 95.38 87 ARG A N 1
ATOM 683 C CA . ARG A 1 87 ? 14.712 -4.206 -12.261 1.00 95.38 87 ARG A CA 1
ATOM 684 C C . ARG A 1 87 ? 14.439 -4.258 -10.753 1.00 95.38 87 ARG A C 1
ATOM 686 O O . ARG A 1 87 ? 13.656 -5.095 -10.299 1.00 95.38 87 ARG A O 1
ATOM 693 N N . TRP A 1 88 ? 15.090 -3.407 -9.962 1.00 94.69 88 TRP A N 1
ATOM 694 C CA . TRP A 1 88 ? 14.916 -3.376 -8.509 1.00 94.69 88 TRP A CA 1
ATOM 695 C C . TRP A 1 88 ? 13.585 -2.749 -8.106 1.00 94.69 88 TRP A C 1
ATOM 697 O O . TRP A 1 88 ? 12.923 -3.281 -7.212 1.00 94.69 88 TRP A O 1
ATOM 707 N N . ALA A 1 89 ? 13.173 -1.679 -8.790 1.00 93.25 89 ALA A N 1
ATOM 708 C CA . ALA A 1 89 ? 11.856 -1.074 -8.607 1.00 93.25 89 ALA A CA 1
ATOM 709 C C . ALA A 1 89 ? 10.746 -2.066 -8.985 1.00 93.25 89 ALA A C 1
ATOM 711 O O . ALA A 1 89 ? 9.888 -2.361 -8.159 1.00 93.25 89 ALA A O 1
ATOM 712 N N . ALA A 1 90 ? 10.854 -2.721 -10.145 1.00 93.75 90 ALA A N 1
ATOM 713 C CA . ALA A 1 90 ? 9.931 -3.773 -10.571 1.00 93.75 90 ALA A CA 1
ATOM 714 C C . ALA A 1 90 ? 9.811 -4.914 -9.546 1.00 93.75 90 ALA A C 1
ATOM 716 O O . ALA A 1 90 ? 8.713 -5.357 -9.207 1.00 93.75 90 ALA A O 1
ATOM 717 N N . ARG A 1 91 ? 10.940 -5.399 -9.009 1.00 96.31 91 ARG A N 1
ATOM 718 C CA . ARG A 1 91 ? 10.940 -6.447 -7.974 1.00 96.31 91 ARG A CA 1
ATOM 719 C C . ARG A 1 91 ? 10.263 -5.978 -6.686 1.00 96.31 91 ARG A C 1
ATOM 721 O O . ARG A 1 91 ? 9.578 -6.774 -6.043 1.00 96.31 91 ARG A O 1
ATOM 728 N N . ARG A 1 92 ? 10.471 -4.719 -6.296 1.00 95.38 92 ARG A N 1
ATOM 729 C CA . ARG A 1 92 ? 9.857 -4.117 -5.108 1.00 95.38 92 ARG A CA 1
ATOM 730 C C . ARG A 1 92 ? 8.350 -3.978 -5.284 1.00 95.38 92 ARG A C 1
ATOM 732 O O . ARG A 1 92 ? 7.624 -4.427 -4.403 1.00 95.38 92 ARG A O 1
ATOM 739 N N . LEU A 1 93 ? 7.907 -3.468 -6.431 1.00 95.12 93 LEU A N 1
ATOM 740 C CA . LEU A 1 93 ? 6.497 -3.322 -6.778 1.00 95.12 93 LEU A CA 1
ATOM 741 C C . LEU A 1 93 ? 5.777 -4.669 -6.759 1.00 95.12 93 LEU A C 1
ATOM 743 O O . LEU A 1 93 ? 4.796 -4.815 -6.044 1.00 95.12 93 LEU A O 1
ATOM 747 N N . ARG A 1 94 ? 6.328 -5.702 -7.410 1.00 95.38 94 ARG A N 1
ATOM 748 C CA . ARG A 1 94 ? 5.748 -7.060 -7.386 1.00 95.38 94 ARG A CA 1
ATOM 749 C C . ARG A 1 94 ? 5.599 -7.611 -5.969 1.00 95.38 94 ARG A C 1
ATOM 751 O O . ARG A 1 94 ? 4.562 -8.167 -5.625 1.00 95.38 94 ARG A O 1
ATOM 758 N N . ARG A 1 95 ? 6.629 -7.449 -5.128 1.00 95.69 95 ARG A N 1
ATOM 759 C CA . ARG A 1 95 ? 6.571 -7.888 -3.724 1.00 95.69 95 ARG A CA 1
ATOM 760 C C . ARG A 1 95 ? 5.526 -7.101 -2.933 1.00 95.69 95 ARG A C 1
ATOM 762 O O . ARG A 1 95 ? 4.830 -7.697 -2.123 1.00 95.69 95 ARG A O 1
ATOM 769 N N . LYS A 1 96 ? 5.438 -5.786 -3.148 1.00 93.56 96 LYS A N 1
ATOM 770 C CA . LYS A 1 96 ? 4.454 -4.911 -2.500 1.00 93.56 96 LYS A CA 1
ATOM 771 C C . LYS A 1 96 ? 3.042 -5.324 -2.915 1.00 93.56 96 LYS A C 1
ATOM 773 O O . LYS A 1 96 ? 2.244 -5.653 -2.047 1.00 93.56 96 LYS A O 1
ATOM 778 N N . ALA A 1 97 ? 2.781 -5.402 -4.219 1.00 95.00 97 ALA A N 1
ATOM 779 C CA . ALA A 1 97 ? 1.487 -5.723 -4.814 1.00 95.00 97 ALA A CA 1
ATOM 780 C C . ALA A 1 97 ? 0.955 -7.114 -4.437 1.00 95.00 97 ALA A C 1
ATOM 782 O O . ALA A 1 97 ? -0.254 -7.285 -4.366 1.00 95.00 97 ALA A O 1
ATOM 783 N N . ALA A 1 98 ? 1.821 -8.081 -4.111 1.00 94.38 98 ALA A N 1
ATOM 784 C CA . ALA A 1 98 ? 1.404 -9.416 -3.666 1.00 94.38 98 ALA A CA 1
ATOM 785 C C . ALA A 1 98 ? 0.516 -9.417 -2.403 1.00 94.38 98 ALA A C 1
ATOM 787 O O . ALA A 1 98 ? -0.179 -10.395 -2.142 1.00 94.38 98 ALA A O 1
ATOM 788 N N . TYR A 1 99 ? 0.539 -8.338 -1.614 1.00 94.62 99 TYR A N 1
ATOM 789 C CA . TYR A 1 99 ? -0.311 -8.182 -0.432 1.00 94.62 99 TYR A CA 1
ATOM 790 C C . TYR A 1 99 ? -1.633 -7.474 -0.715 1.00 94.62 99 TYR A C 1
ATOM 792 O O . TYR A 1 99 ? -2.419 -7.300 0.214 1.00 94.62 99 TYR A O 1
ATOM 800 N N . TYR A 1 100 ? -1.876 -7.041 -1.948 1.00 95.88 100 TYR A N 1
ATOM 801 C CA . TYR A 1 100 ? -3.024 -6.218 -2.296 1.00 95.88 100 TYR A CA 1
ATOM 802 C C . TYR A 1 100 ? -3.903 -6.901 -3.341 1.00 95.88 100 TYR A C 1
ATOM 804 O O . TYR A 1 100 ? -3.458 -7.785 -4.072 1.00 95.88 100 TYR A O 1
ATOM 812 N N . PHE A 1 101 ? -5.158 -6.478 -3.413 1.00 95.44 101 PHE A N 1
ATOM 813 C CA . PHE A 1 101 ? -6.095 -6.880 -4.456 1.00 95.44 101 PHE A CA 1
ATOM 814 C C . PHE A 1 101 ? -7.139 -5.787 -4.685 1.00 95.44 101 PHE A C 1
ATOM 816 O O . PHE A 1 101 ? -7.397 -4.975 -3.794 1.00 95.44 101 PHE A O 1
ATOM 823 N N . LEU A 1 102 ? -7.738 -5.786 -5.875 1.00 95.25 102 LEU A N 1
ATOM 824 C CA . LEU A 1 102 ? -8.825 -4.882 -6.239 1.00 95.25 102 LEU A CA 1
ATOM 825 C C . LEU A 1 102 ? -10.180 -5.566 -6.074 1.00 95.25 102 LEU A C 1
ATOM 827 O O . LEU A 1 102 ? -10.348 -6.741 -6.411 1.00 95.25 102 LEU A O 1
ATOM 831 N N . LYS A 1 103 ? -11.159 -4.813 -5.580 1.00 93.88 103 LYS A N 1
ATOM 832 C CA . LYS A 1 103 ? -12.572 -5.191 -5.581 1.00 93.88 103 LYS A CA 1
ATOM 833 C C . LYS A 1 103 ? -13.399 -3.924 -5.773 1.00 93.88 103 LYS A C 1
ATOM 835 O O . LYS A 1 103 ? -13.286 -3.021 -4.958 1.00 93.88 103 LYS A O 1
ATOM 840 N N . ASN A 1 104 ? -14.239 -3.885 -6.809 1.00 91.19 104 ASN A N 1
ATOM 841 C CA . ASN A 1 104 ? -15.059 -2.713 -7.151 1.00 91.19 104 ASN A CA 1
ATOM 842 C C . ASN A 1 104 ? -14.224 -1.417 -7.255 1.00 91.19 104 ASN A C 1
ATOM 844 O O . ASN A 1 104 ? -14.578 -0.414 -6.648 1.00 91.19 104 ASN A O 1
ATOM 848 N N . ASP A 1 105 ? -13.073 -1.477 -7.931 1.00 87.94 105 ASP A N 1
ATOM 849 C CA . ASP A 1 105 ? -12.095 -0.378 -8.074 1.00 87.94 105 ASP A CA 1
ATOM 850 C C . ASP A 1 105 ? -11.463 0.155 -6.771 1.00 87.94 105 ASP A C 1
ATOM 852 O O . ASP A 1 105 ? -10.619 1.058 -6.787 1.00 87.94 105 ASP A O 1
ATOM 856 N N . GLU A 1 106 ? -11.768 -0.469 -5.633 1.00 91.44 106 GLU A N 1
ATOM 857 C CA . GLU A 1 106 ? -11.136 -0.185 -4.350 1.00 91.44 106 GLU A CA 1
ATOM 858 C C . GLU A 1 106 ? -9.971 -1.136 -4.069 1.00 91.44 106 GLU A C 1
ATOM 860 O O . GLU A 1 106 ? -10.030 -2.345 -4.326 1.00 91.44 106 GLU A O 1
ATOM 865 N N . LEU A 1 107 ? -8.900 -0.578 -3.499 1.00 94.62 107 LEU A N 1
ATOM 866 C CA . LEU A 1 107 ? -7.695 -1.318 -3.147 1.00 94.62 107 LEU A CA 1
ATOM 867 C C . LEU A 1 107 ? -7.801 -1.870 -1.721 1.00 94.62 107 LEU A C 1
ATOM 869 O O . LEU A 1 107 ? -8.022 -1.134 -0.758 1.00 94.62 107 LEU A O 1
ATOM 873 N N . PHE A 1 108 ? -7.568 -3.169 -1.571 1.00 95.62 108 PHE A N 1
ATOM 874 C CA . PHE A 1 108 ? -7.560 -3.865 -0.287 1.00 95.62 108 PHE A CA 1
ATOM 875 C C . PHE A 1 108 ? -6.197 -4.488 -0.011 1.00 95.62 108 PHE A C 1
ATOM 877 O O . PHE A 1 108 ? -5.468 -4.838 -0.938 1.00 95.62 108 PHE A O 1
ATOM 884 N N . ARG A 1 109 ? -5.860 -4.661 1.271 1.00 95.88 109 ARG A N 1
ATOM 885 C CA . ARG A 1 109 ? -4.613 -5.277 1.738 1.00 95.88 109 ARG A CA 1
ATOM 886 C C . ARG A 1 109 ? -4.881 -6.485 2.632 1.00 95.88 109 ARG A C 1
ATOM 888 O O . ARG A 1 109 ? -5.626 -6.391 3.607 1.00 95.88 109 ARG A O 1
ATOM 895 N N . TRP A 1 110 ? -4.186 -7.587 2.364 1.00 94.88 110 TRP A N 1
ATOM 896 C CA . TRP A 1 110 ? -4.063 -8.726 3.270 1.00 94.88 110 TRP A CA 1
ATOM 897 C C . TRP A 1 110 ? -3.034 -8.430 4.359 1.00 94.88 110 TRP A C 1
ATOM 899 O O . TRP A 1 110 ? -1.853 -8.188 4.093 1.00 94.88 110 TRP A O 1
ATOM 909 N N . THR A 1 111 ? -3.470 -8.477 5.612 1.00 92.44 111 THR A N 1
ATOM 910 C CA . THR A 1 111 ? -2.563 -8.412 6.763 1.00 92.44 111 THR A CA 1
ATOM 911 C C . THR A 1 111 ? -2.008 -9.794 7.106 1.00 92.44 111 THR A C 1
ATOM 913 O O . THR A 1 111 ? -2.598 -10.821 6.774 1.00 92.44 111 THR A O 1
ATOM 916 N N . ALA A 1 112 ? -0.893 -9.842 7.845 1.00 88.75 112 ALA A N 1
ATOM 917 C CA . ALA A 1 112 ? -0.313 -11.102 8.327 1.00 88.75 112 ALA A CA 1
ATOM 918 C C . ALA A 1 112 ? -1.297 -11.927 9.183 1.00 88.75 112 ALA A C 1
ATOM 920 O O . ALA A 1 112 ? -1.235 -13.153 9.202 1.00 88.75 112 ALA A O 1
ATOM 921 N N . LYS A 1 113 ? -2.251 -11.253 9.839 1.00 92.12 113 LYS A N 1
ATOM 922 C CA . LYS A 1 113 ? -3.337 -11.870 10.612 1.00 92.12 113 LYS A CA 1
ATOM 923 C C . LYS A 1 113 ? -4.523 -12.327 9.747 1.00 92.12 113 LYS A C 1
ATOM 925 O O . LYS A 1 113 ? -5.568 -12.656 10.291 1.00 92.12 113 LYS A O 1
ATOM 930 N N . LYS A 1 114 ? -4.384 -12.332 8.414 1.00 88.94 114 LYS A N 1
ATOM 931 C CA . LYS A 1 114 ? -5.439 -12.664 7.436 1.00 88.94 114 LYS A CA 1
ATOM 932 C C . LYS A 1 114 ? -6.686 -11.773 7.520 1.00 88.94 114 LYS A C 1
ATOM 934 O O . LYS A 1 114 ? -7.739 -12.143 7.015 1.00 88.94 114 LYS A O 1
ATOM 939 N N . VAL A 1 115 ? -6.562 -10.591 8.120 1.00 95.06 115 VAL A N 1
ATOM 940 C CA . VAL A 1 115 ? -7.602 -9.557 8.084 1.00 95.06 115 VAL A CA 1
ATOM 941 C C . VAL A 1 115 ? -7.453 -8.766 6.790 1.00 95.06 115 VAL A C 1
ATOM 943 O O . VAL A 1 115 ? -6.328 -8.433 6.398 1.00 95.06 115 VAL A O 1
ATOM 946 N N . ILE A 1 116 ? -8.584 -8.473 6.154 1.00 95.12 116 ILE A N 1
ATOM 947 C CA . ILE A 1 116 ? -8.681 -7.627 4.965 1.00 95.12 116 ILE A CA 1
ATOM 948 C C . ILE A 1 116 ? -8.905 -6.188 5.426 1.00 95.12 116 ILE A C 1
ATOM 950 O O . ILE A 1 116 ? -9.847 -5.921 6.168 1.00 95.12 116 ILE A O 1
ATOM 954 N N . LEU A 1 117 ? -8.051 -5.270 4.977 1.00 94.81 117 LEU A N 1
ATOM 955 C CA . LEU A 1 117 ? -8.182 -3.839 5.248 1.00 94.81 117 LEU A CA 1
ATOM 956 C C . LEU A 1 117 ? -8.412 -3.076 3.948 1.00 94.81 117 LEU A C 1
ATOM 958 O O . LEU A 1 117 ? -7.741 -3.348 2.950 1.00 94.81 117 LEU A O 1
ATOM 962 N N . ARG A 1 118 ? -9.332 -2.111 3.973 1.00 94.94 118 ARG A N 1
ATOM 963 C CA . ARG A 1 118 ? -9.515 -1.148 2.883 1.00 94.94 118 ARG A CA 1
ATOM 964 C C . ARG A 1 118 ? -8.369 -0.137 2.922 1.00 94.94 118 ARG A C 1
ATOM 966 O O . ARG A 1 118 ? -8.012 0.344 3.996 1.00 94.94 118 ARG A O 1
ATOM 973 N N . CYS A 1 119 ? -7.766 0.148 1.774 1.00 93.44 119 CYS A N 1
ATOM 974 C CA . CYS A 1 119 ? -6.785 1.220 1.657 1.00 93.44 119 CYS A CA 1
ATOM 975 C C . CYS A 1 119 ? -7.532 2.546 1.516 1.00 93.44 119 CYS A C 1
ATOM 977 O O . CYS A 1 119 ? -8.450 2.646 0.706 1.00 93.44 119 CYS A O 1
ATOM 979 N N . CYS A 1 120 ? -7.143 3.539 2.311 1.00 90.88 120 CYS A N 1
ATOM 980 C CA . CYS A 1 120 ? -7.708 4.881 2.255 1.00 90.88 120 CYS A CA 1
ATOM 981 C C . CYS A 1 120 ? -6.706 5.819 1.591 1.00 90.88 120 CYS A C 1
ATOM 983 O O . CYS A 1 120 ? -5.524 5.804 1.946 1.00 90.88 120 CYS A O 1
ATOM 985 N N . ASP A 1 121 ? -7.165 6.603 0.616 1.00 87.69 121 ASP A N 1
ATOM 986 C CA . ASP A 1 121 ? -6.427 7.795 0.191 1.00 87.69 121 ASP A CA 1
ATOM 987 C C . ASP A 1 121 ? -6.419 8.850 1.312 1.00 87.69 121 ASP A C 1
ATOM 989 O O . ASP A 1 121 ? -7.030 8.662 2.367 1.00 87.69 121 ASP A O 1
ATOM 993 N N . GLU A 1 122 ? -5.701 9.949 1.105 1.00 86.12 122 GLU A N 1
ATOM 994 C CA . GLU A 1 122 ? -5.565 10.992 2.120 1.00 86.12 122 GLU A CA 1
ATOM 995 C C . GLU A 1 122 ? -6.916 11.600 2.523 1.00 86.12 122 GLU A C 1
ATOM 997 O O . GLU A 1 122 ? -7.203 11.763 3.709 1.00 86.12 122 GLU A O 1
ATOM 1002 N N . THR A 1 123 ? -7.794 11.860 1.552 1.00 87.00 123 THR A N 1
ATOM 1003 C CA . THR A 1 123 ? -9.119 12.438 1.810 1.00 87.00 123 THR A CA 1
ATOM 1004 C C . THR A 1 123 ? -10.013 11.478 2.594 1.00 87.00 123 THR A C 1
ATOM 1006 O O . THR A 1 123 ? -10.704 11.875 3.534 1.00 87.00 123 THR A O 1
ATOM 1009 N N . GLN A 1 124 ? -9.976 10.189 2.260 1.00 89.06 124 GLN A N 1
ATOM 1010 C CA . GLN A 1 124 ? -10.694 9.135 2.959 1.00 89.06 124 GLN A CA 1
ATOM 1011 C C . GLN A 1 124 ? -10.127 8.915 4.359 1.00 89.06 124 GLN A C 1
ATOM 1013 O O . GLN A 1 124 ? -10.895 8.690 5.289 1.00 89.06 124 GLN A O 1
ATOM 1018 N N . ALA A 1 125 ? -8.807 8.993 4.526 1.00 88.62 125 ALA A N 1
ATOM 1019 C CA . ALA A 1 125 ? -8.162 8.896 5.827 1.00 88.62 125 ALA A CA 1
ATOM 1020 C C . ALA A 1 125 ? -8.586 10.060 6.733 1.00 88.62 125 ALA A C 1
ATOM 1022 O O . ALA A 1 125 ? -9.017 9.807 7.855 1.00 88.62 125 ALA A O 1
ATOM 1023 N N . LYS A 1 126 ? -8.573 11.303 6.227 1.00 89.69 126 LYS A N 1
ATOM 1024 C CA . LYS A 1 126 ? -9.074 12.487 6.950 1.00 89.69 126 LYS A CA 1
ATOM 1025 C C . LYS A 1 126 ? -10.530 12.297 7.388 1.00 89.69 126 LYS A C 1
ATOM 1027 O O . LYS A 1 126 ? -10.835 12.485 8.559 1.00 89.69 126 LYS A O 1
ATOM 1032 N N . LYS A 1 127 ? -11.409 11.824 6.496 1.00 88.88 127 LYS A N 1
ATOM 1033 C CA . LYS A 1 127 ? -12.815 11.526 6.836 1.00 88.88 127 LYS A CA 1
ATOM 1034 C C . LYS A 1 127 ? -12.956 10.475 7.937 1.00 88.88 127 LYS A C 1
ATOM 1036 O O . LYS A 1 127 ? -13.707 10.694 8.877 1.00 88.88 127 LYS A O 1
ATOM 1041 N N . VAL A 1 128 ? -12.223 9.362 7.843 1.00 88.31 128 VAL A N 1
ATOM 1042 C CA . VAL A 1 128 ? -12.250 8.299 8.865 1.00 88.31 128 VAL A CA 1
ATOM 1043 C C . VAL A 1 128 ? -11.770 8.826 10.217 1.00 88.31 128 VAL A C 1
ATOM 1045 O O . VAL A 1 128 ? -12.350 8.482 11.244 1.00 88.31 128 VAL A O 1
ATOM 1048 N N . MET A 1 129 ? -10.733 9.667 10.232 1.00 88.62 129 MET A N 1
ATOM 1049 C CA . MET A 1 129 ? -10.245 10.301 11.457 1.00 88.62 129 MET A CA 1
ATOM 1050 C C . MET A 1 129 ? -11.307 11.218 12.066 1.00 88.62 129 MET A C 1
ATOM 1052 O O . MET A 1 129 ? -11.614 11.071 13.245 1.00 88.62 129 MET A O 1
ATOM 1056 N N . ILE A 1 130 ? -11.910 12.100 11.264 1.00 88.19 130 ILE A N 1
ATOM 1057 C CA . ILE A 1 130 ? -12.989 12.994 11.707 1.00 88.19 130 ILE A CA 1
ATOM 1058 C C . ILE A 1 130 ? -14.148 12.181 12.286 1.00 88.19 130 ILE A C 1
ATOM 1060 O O . ILE A 1 130 ? -14.516 12.394 13.430 1.00 88.19 130 ILE A O 1
ATOM 1064 N N . GLU A 1 131 ? -14.655 11.179 11.568 1.00 86.06 131 GLU A N 1
ATOM 1065 C CA . GLU A 1 131 ? -15.753 10.324 12.042 1.00 86.06 131 GLU A CA 1
ATOM 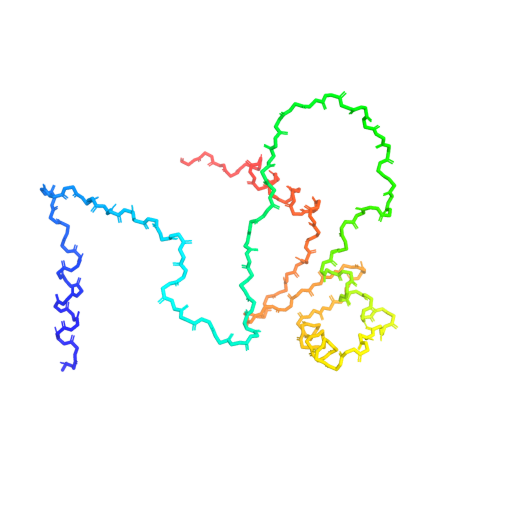1066 C C . GLU A 1 131 ? -15.408 9.592 13.349 1.00 86.06 131 GLU A C 1
ATOM 1068 O O . GLU A 1 131 ? -16.251 9.451 14.233 1.00 86.06 131 GLU A O 1
ATOM 1073 N N . THR A 1 132 ? -14.155 9.156 13.507 1.00 83.62 132 THR A N 1
ATOM 1074 C CA . THR A 1 132 ? -13.695 8.492 14.736 1.00 83.62 132 THR A CA 1
ATOM 1075 C C . THR A 1 132 ? -13.637 9.461 15.921 1.00 83.62 132 THR A C 1
ATOM 1077 O O . THR A 1 132 ? -13.885 9.047 17.052 1.00 83.62 132 THR A O 1
ATOM 1080 N N . HIS A 1 133 ? -13.321 10.735 15.677 1.00 78.06 133 HIS A N 1
ATOM 1081 C CA . HIS A 1 133 ? -13.220 11.773 16.706 1.00 78.06 133 HIS A CA 1
ATOM 1082 C C . HIS A 1 133 ? -14.549 12.490 16.999 1.00 78.06 133 HIS A C 1
ATOM 1084 O O . HIS A 1 133 ? -14.761 12.925 18.127 1.00 78.06 133 HIS A O 1
ATOM 1090 N N . GLU A 1 134 ? -15.444 12.592 16.018 1.00 74.00 134 GLU A N 1
ATOM 1091 C CA . GLU A 1 134 ? -16.771 13.215 16.132 1.00 74.00 134 GLU A CA 1
ATOM 1092 C C . GLU A 1 134 ? -17.881 12.201 16.451 1.00 74.00 134 GLU A C 1
ATOM 1094 O O . GLU A 1 134 ? -19.006 12.574 16.791 1.00 74.00 134 GLU A O 1
ATOM 1099 N N . GLY A 1 135 ? -17.582 10.905 16.355 1.00 63.31 135 GLY A N 1
ATOM 1100 C CA . GLY A 1 135 ? -18.484 9.834 16.745 1.00 63.31 135 G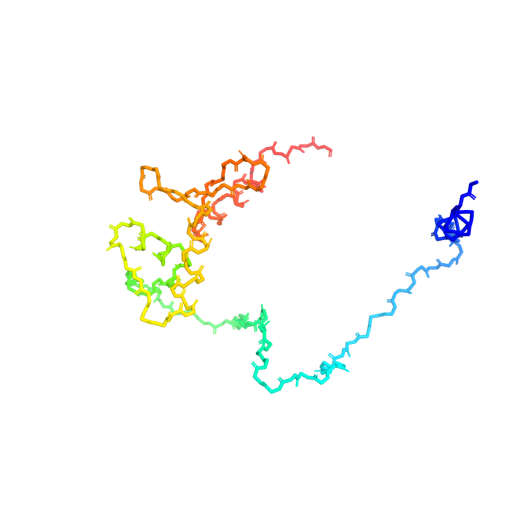LY A CA 1
ATOM 1101 C C . GLY A 1 135 ? -18.756 9.809 18.251 1.00 63.31 135 GLY A C 1
ATOM 1102 O O . GLY A 1 135 ? -17.946 10.225 19.076 1.00 63.31 135 GLY A O 1
ATOM 1103 N N . ALA A 1 136 ? -19.904 9.243 18.628 1.00 57.03 136 ALA A N 1
ATOM 1104 C CA . ALA A 1 136 ? -20.364 9.092 20.010 1.00 57.03 136 ALA A CA 1
ATOM 1105 C C . ALA A 1 136 ? -19.577 8.040 20.833 1.00 57.03 136 ALA A C 1
ATOM 1107 O O . ALA A 1 1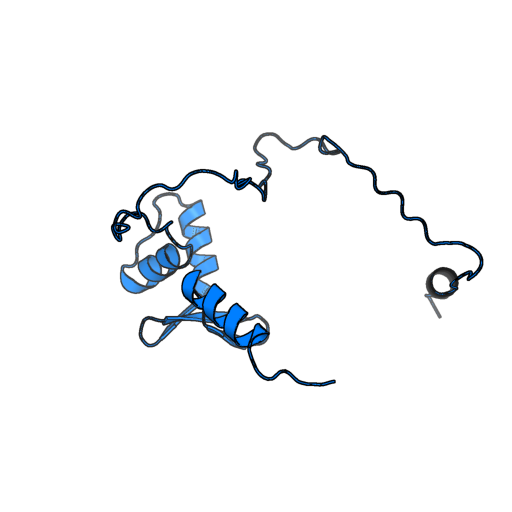36 ? -20.166 7.263 21.584 1.00 57.03 136 ALA A O 1
ATOM 1108 N N . GLY A 1 137 ? -18.252 7.978 20.692 1.00 61.12 137 GLY A N 1
ATOM 1109 C CA . GLY A 1 137 ? -17.368 7.342 21.669 1.00 61.12 137 GLY A CA 1
ATOM 1110 C C . GLY A 1 137 ? -17.048 8.360 22.761 1.00 61.12 137 GLY A C 1
ATOM 1111 O O . GLY A 1 137 ? -15.943 8.869 22.834 1.00 61.12 137 GLY A O 1
ATOM 1112 N N . GLY A 1 138 ? -18.014 8.846 23.528 1.00 49.72 138 GLY A N 1
ATOM 1113 C CA . GLY A 1 138 ? -18.776 8.037 24.465 1.00 49.72 138 GLY A CA 1
ATOM 1114 C C . GLY A 1 138 ? -18.347 8.507 25.848 1.00 49.72 138 GLY A C 1
ATOM 1115 O O . GLY A 1 138 ? -17.197 8.337 26.233 1.00 49.72 138 GLY A O 1
ATOM 1116 N N . ASN A 1 139 ? -19.263 9.167 26.550 1.00 46.69 139 ASN A N 1
ATOM 1117 C CA . ASN A 1 139 ? -19.123 9.570 27.942 1.00 46.69 139 ASN A CA 1
ATOM 1118 C C . ASN A 1 139 ? -18.635 8.365 28.773 1.00 46.69 139 ASN A C 1
ATOM 1120 O O . ASN A 1 139 ? -19.382 7.397 28.927 1.00 46.69 139 ASN A O 1
ATOM 1124 N N . HIS A 1 140 ? -17.393 8.412 29.249 1.00 54.12 140 HIS A N 1
ATOM 1125 C CA . HIS A 1 140 ? -16.778 7.405 30.111 1.00 54.12 140 HIS A CA 1
ATOM 1126 C C . HIS A 1 140 ? -16.063 8.092 31.269 1.00 54.12 140 HIS A C 1
ATOM 1128 O O . HIS A 1 140 ? -15.390 9.117 31.015 1.00 54.12 140 HIS A O 1
#

pLDDT: mean 77.53, std 17.16, range [37.16, 96.31]

Sequence (140 aa):
AENTEADALAALASRTDSALRRTIPVETIEQPSIKLPKGAFIMTIYQEEEEDEDDEPMTPESEEDRPHSWQDEIKDYMINGTIPVNRWAARRLRRKAAYYFLKNDELFRWTAKKVILRCCDETQAKKVMIETHEGAGGNH

Radius of gyration: 24.41 Å; chains: 1; bounding box: 50×57×64 Å

Organism: Noccaea caerulescens (NCBI:txid107243)

Secondary structure (DSSP, 8-state):
-TTHHHHHHHHHHH---TTS---------SS-SS-PPTTPPP--------------------GGGS---HHHHHHHHHHT----SSHHHHHHHHHHHTTEEEETTEEEEE-TTS-EEE---HHHHHHHHHHHHHS-----